Protein AF-A0A2M3ZKB5-F1 (afdb_monomer_lite)

pLDDT: mean 87.13, std 10.92, range [50.97, 97.94]

Structure (mmCIF, N/CA/C/O backbone):
data_AF-A0A2M3ZKB5-F1
#
_entry.id   AF-A0A2M3ZKB5-F1
#
loop_
_atom_site.group_PDB
_atom_site.id
_atom_site.type_symbol
_atom_site.label_atom_id
_atom_site.label_alt_id
_atom_site.label_comp_id
_atom_site.label_asym_id
_atom_site.label_entity_id
_atom_site.label_seq_id
_atom_site.pdbx_PDB_ins_code
_atom_site.Cartn_x
_atom_site.Cartn_y
_atom_site.Cartn_z
_atom_site.occupancy
_atom_site.B_iso_or_equiv
_atom_site.auth_seq_id
_atom_site.auth_comp_id
_atom_site.auth_asym_id
_atom_site.auth_atom_id
_atom_site.pdbx_PDB_model_num
ATOM 1 N N . ARG A 1 1 ? 9.432 7.970 8.983 1.00 63.16 1 ARG A N 1
ATOM 2 C CA . ARG A 1 1 ? 9.046 9.061 9.920 1.00 63.16 1 ARG A CA 1
ATOM 3 C C . ARG A 1 1 ? 9.353 8.748 11.386 1.00 63.16 1 ARG A C 1
ATOM 5 O O . ARG A 1 1 ? 10.139 9.480 11.950 1.00 63.16 1 ARG A O 1
ATOM 12 N N . ARG A 1 2 ? 8.830 7.675 12.012 1.00 68.38 2 ARG A N 1
ATOM 13 C CA . ARG A 1 2 ? 9.024 7.383 13.464 1.00 68.38 2 ARG A CA 1
ATOM 14 C C . ARG A 1 2 ? 10.475 7.294 13.970 1.00 68.38 2 ARG A C 1
ATOM 16 O O . ARG A 1 2 ? 10.685 7.431 15.164 1.00 68.38 2 ARG A O 1
ATOM 23 N N . GLN A 1 3 ? 11.434 7.012 13.093 1.00 78.19 3 GLN A N 1
ATOM 24 C CA . GLN A 1 3 ? 12.860 6.892 13.424 1.00 78.19 3 GLN A CA 1
ATOM 25 C C . GLN A 1 3 ? 13.710 7.980 12.747 1.00 78.19 3 GLN A C 1
ATOM 27 O O . GLN A 1 3 ? 14.920 7.825 12.651 1.00 78.19 3 GLN A O 1
ATOM 32 N N . SER A 1 4 ? 13.086 9.044 12.224 1.00 82.25 4 SER A N 1
ATOM 33 C CA . SER A 1 4 ? 13.775 10.100 11.462 1.00 82.25 4 SER A CA 1
ATOM 34 C C . SER A 1 4 ? 14.681 9.558 10.345 1.00 82.25 4 SER A C 1
ATOM 36 O O . SER A 1 4 ? 15.810 10.004 10.176 1.00 82.25 4 SER A O 1
ATOM 38 N N . LEU A 1 5 ? 14.202 8.553 9.607 1.00 87.12 5 LEU A N 1
ATOM 39 C CA . LEU A 1 5 ? 14.926 7.952 8.487 1.00 87.12 5 LEU A CA 1
ATOM 40 C C . LEU A 1 5 ? 14.525 8.600 7.161 1.00 87.12 5 LEU A C 1
ATOM 42 O O . LEU A 1 5 ? 13.352 8.929 6.954 1.00 87.12 5 LEU A O 1
ATOM 46 N N . GLY A 1 6 ? 15.501 8.714 6.262 1.00 89.38 6 GLY A N 1
ATOM 47 C CA . GLY A 1 6 ? 15.279 9.007 4.852 1.00 89.38 6 GLY A CA 1
ATOM 48 C C . GLY A 1 6 ? 14.565 7.858 4.153 1.00 89.38 6 GLY A C 1
ATOM 49 O O . GLY A 1 6 ? 14.880 6.691 4.381 1.00 89.38 6 GLY A O 1
ATOM 50 N N . PHE A 1 7 ? 13.595 8.191 3.309 1.00 91.75 7 PHE A N 1
ATOM 51 C CA . PHE A 1 7 ? 12.950 7.238 2.418 1.00 91.75 7 PHE A CA 1
ATOM 52 C C . PHE A 1 7 ? 12.516 7.945 1.137 1.00 91.75 7 PHE A C 1
ATOM 54 O O . PHE A 1 7 ? 12.279 9.158 1.140 1.00 91.75 7 PHE A O 1
ATOM 61 N N . PHE A 1 8 ? 12.387 7.158 0.079 1.00 94.62 8 PHE A N 1
ATOM 62 C CA . PHE A 1 8 ? 11.790 7.554 -1.185 1.00 94.62 8 PHE A CA 1
ATOM 63 C C . PHE A 1 8 ? 11.011 6.376 -1.763 1.00 94.62 8 PHE A C 1
ATOM 65 O O . PHE A 1 8 ? 11.214 5.230 -1.352 1.00 94.62 8 PHE A O 1
ATOM 72 N N . GLU A 1 9 ? 10.122 6.676 -2.697 1.00 95.31 9 GLU A N 1
ATOM 73 C CA . GLU A 1 9 ? 9.386 5.694 -3.479 1.00 95.31 9 GLU A CA 1
ATOM 74 C C . GLU A 1 9 ? 9.883 5.692 -4.927 1.00 95.31 9 GLU A C 1
ATOM 76 O O . GLU A 1 9 ? 10.303 6.715 -5.471 1.00 95.31 9 GLU A O 1
ATOM 81 N N . THR A 1 10 ? 9.845 4.522 -5.554 1.00 95.56 10 THR A N 1
ATOM 82 C CA . THR A 1 10 ? 10.139 4.358 -6.975 1.00 95.56 10 THR A CA 1
ATOM 83 C C . THR A 1 10 ? 8.931 3.740 -7.652 1.00 95.56 10 THR A C 1
ATOM 85 O O . THR A 1 10 ? 8.571 2.594 -7.375 1.00 95.56 10 THR A O 1
ATOM 88 N N . PHE A 1 11 ? 8.320 4.503 -8.547 1.00 96.06 11 PHE A N 1
ATOM 89 C CA . PHE A 1 11 ? 7.234 4.055 -9.394 1.00 96.06 11 PHE A CA 1
ATOM 90 C C . PHE A 1 11 ? 7.801 3.497 -10.698 1.00 96.06 11 PHE A C 1
ATOM 92 O O . PHE A 1 11 ? 8.479 4.196 -11.443 1.00 96.06 11 PHE A O 1
ATOM 99 N N . PHE A 1 12 ? 7.528 2.227 -10.976 1.00 94.88 12 PHE A N 1
ATOM 100 C CA . PHE A 1 12 ? 7.922 1.595 -12.231 1.00 94.88 12 PHE A CA 1
ATOM 101 C C . PHE A 1 12 ? 6.817 1.801 -13.270 1.00 94.88 12 PHE A C 1
ATOM 103 O O . PHE A 1 12 ? 5.809 1.089 -13.260 1.00 94.88 12 PHE A O 1
ATOM 110 N N . ASP A 1 13 ? 7.016 2.758 -14.171 1.00 94.00 13 ASP A N 1
ATOM 111 C CA . ASP A 1 13 ? 6.089 3.117 -15.244 1.00 94.00 13 ASP A CA 1
ATOM 112 C C . ASP A 1 13 ? 6.271 2.180 -16.445 1.00 94.00 13 ASP A C 1
ATOM 114 O O . ASP A 1 13 ? 6.815 2.525 -17.491 1.00 94.00 13 ASP A O 1
ATOM 118 N N . VAL A 1 14 ? 5.869 0.924 -16.254 1.00 92.38 14 VAL A N 1
ATOM 119 C CA . VAL A 1 14 ? 6.042 -0.136 -17.252 1.00 92.38 14 VAL A CA 1
ATOM 120 C C . VAL A 1 14 ? 4.759 -0.302 -18.078 1.00 92.38 14 VAL A C 1
ATOM 122 O O . VAL A 1 14 ? 3.682 -0.480 -17.495 1.00 92.38 14 VAL A O 1
ATOM 125 N N . PRO A 1 15 ? 4.846 -0.346 -19.424 1.00 94.62 15 PRO A N 1
ATOM 126 C CA . PRO A 1 15 ? 3.697 -0.637 -20.279 1.00 94.62 15 PRO A CA 1
ATOM 127 C C . PRO A 1 15 ? 3.034 -1.979 -19.943 1.00 94.62 15 PRO A C 1
ATOM 129 O O . PRO A 1 15 ? 3.710 -2.971 -19.644 1.00 94.62 15 PRO A O 1
ATOM 132 N N . LEU A 1 16 ? 1.702 -2.035 -20.037 1.00 95.88 16 LEU A N 1
ATOM 133 C CA . LEU A 1 16 ? 0.911 -3.223 -19.705 1.00 95.88 16 LEU A CA 1
ATOM 134 C C . LEU A 1 16 ? 1.356 -4.450 -20.511 1.00 95.88 16 LEU A C 1
ATOM 136 O O . LEU A 1 16 ? 1.481 -5.545 -19.966 1.00 95.88 16 LEU A O 1
ATOM 140 N N . GLU A 1 17 ? 1.633 -4.262 -21.795 1.00 96.69 17 GLU A N 1
ATOM 141 C CA . GLU A 1 17 ? 2.059 -5.302 -22.729 1.00 96.69 17 GLU A CA 1
ATOM 142 C C . GLU A 1 17 ? 3.368 -5.942 -22.263 1.00 96.69 17 GLU A C 1
ATOM 144 O O . GLU A 1 17 ? 3.484 -7.168 -22.199 1.00 96.69 17 GLU A O 1
ATOM 149 N N . LEU A 1 18 ? 4.327 -5.111 -21.847 1.00 95.06 18 LEU A N 1
ATOM 150 C CA . LEU A 1 18 ? 5.612 -5.568 -21.335 1.00 95.06 18 LEU A CA 1
ATOM 151 C C . LEU A 1 18 ? 5.455 -6.283 -19.985 1.00 95.06 18 LEU A C 1
ATOM 153 O O . LEU A 1 18 ? 6.093 -7.313 -19.747 1.00 95.06 18 LEU A O 1
ATOM 157 N N . ALA A 1 19 ? 4.582 -5.784 -19.107 1.00 95.19 19 ALA A N 1
ATOM 158 C CA . ALA A 1 19 ? 4.274 -6.434 -17.835 1.00 95.19 19 ALA A CA 1
ATOM 159 C C . ALA A 1 19 ? 3.636 -7.823 -18.036 1.00 95.19 19 ALA A C 1
ATOM 161 O O . ALA A 1 19 ? 4.008 -8.777 -17.346 1.00 95.19 19 ALA A O 1
ATOM 162 N N . LEU A 1 20 ? 2.721 -7.960 -19.002 1.00 97.31 20 LEU A N 1
ATOM 163 C CA . LEU A 1 20 ? 2.095 -9.234 -19.366 1.00 97.31 20 LEU A CA 1
ATOM 164 C C . LEU A 1 20 ? 3.109 -10.214 -19.959 1.00 97.31 20 LEU A C 1
ATOM 166 O O . LEU A 1 20 ? 3.168 -11.360 -19.511 1.00 97.31 20 LEU A O 1
ATOM 170 N N . GLN A 1 21 ? 3.953 -9.754 -20.885 1.00 96.38 21 GLN A N 1
ATOM 171 C CA . GLN A 1 21 ? 5.022 -10.564 -21.472 1.00 96.38 21 GLN A CA 1
ATOM 172 C C . GLN A 1 21 ? 5.975 -11.100 -20.391 1.00 96.38 21 GLN A C 1
ATOM 174 O O . GLN A 1 21 ? 6.229 -12.302 -20.320 1.00 96.38 21 GLN A O 1
ATOM 179 N N . ARG A 1 22 ? 6.461 -10.231 -19.494 1.00 95.00 22 ARG A N 1
ATOM 180 C CA . ARG A 1 22 ? 7.345 -10.627 -18.382 1.00 95.00 22 ARG A CA 1
ATOM 181 C C . ARG A 1 22 ? 6.659 -11.560 -17.386 1.00 95.00 22 ARG A C 1
ATOM 183 O O . ARG A 1 22 ? 7.326 -12.351 -16.728 1.00 95.00 22 ARG A O 1
ATOM 190 N N . ASN A 1 23 ? 5.342 -11.464 -17.229 1.00 96.94 23 ASN A N 1
ATOM 191 C CA . ASN A 1 23 ? 4.598 -12.348 -16.341 1.00 96.94 23 ASN A CA 1
ATOM 192 C C . ASN A 1 23 ? 4.460 -13.772 -16.901 1.00 96.94 23 ASN A C 1
ATOM 194 O O . ASN A 1 23 ? 4.478 -14.719 -16.119 1.00 96.94 23 ASN A O 1
ATOM 198 N N . GLN A 1 24 ? 4.372 -13.930 -18.225 1.00 95.75 24 GLN A N 1
ATOM 199 C CA . GLN A 1 24 ? 4.309 -15.245 -18.879 1.00 95.75 24 GLN A CA 1
ATOM 200 C C . GLN A 1 24 ? 5.599 -16.055 -18.703 1.00 95.75 24 GLN A C 1
ATOM 202 O O . GLN A 1 24 ? 5.545 -17.278 -18.640 1.00 95.75 24 GLN A O 1
ATOM 207 N N . SER A 1 25 ? 6.752 -15.392 -18.575 1.00 95.75 25 SER A N 1
ATOM 208 C CA . SER A 1 25 ? 8.039 -16.062 -18.358 1.00 95.75 25 SER A CA 1
ATOM 209 C C . SER A 1 25 ? 8.311 -16.438 -16.894 1.00 95.75 25 SER A C 1
ATOM 211 O O . SER A 1 25 ? 9.394 -16.931 -16.587 1.00 95.75 25 SER A O 1
ATOM 213 N N . ARG A 1 26 ? 7.385 -16.168 -15.962 1.00 96.00 26 ARG A N 1
ATOM 214 C CA . ARG A 1 26 ? 7.550 -16.502 -14.538 1.00 96.00 26 ARG A CA 1
ATOM 215 C C . ARG A 1 26 ? 7.121 -17.941 -14.276 1.00 96.00 26 ARG A C 1
ATOM 217 O O . ARG A 1 26 ? 6.064 -18.358 -14.729 1.00 96.00 26 ARG A O 1
ATOM 224 N N . GLU A 1 27 ? 7.871 -18.646 -13.429 1.00 95.88 27 GLU A N 1
ATOM 225 C CA . GLU A 1 27 ? 7.512 -19.994 -12.952 1.00 95.88 27 GLU A CA 1
ATOM 226 C C . GLU A 1 27 ? 6.109 -20.028 -12.316 1.00 95.88 27 GLU A C 1
ATOM 228 O O . GLU A 1 27 ? 5.356 -20.985 -12.478 1.00 95.88 27 GLU A O 1
ATOM 233 N N . ARG A 1 28 ? 5.733 -18.949 -11.617 1.00 96.12 28 ARG A N 1
ATOM 234 C CA . ARG A 1 28 ? 4.398 -18.748 -11.041 1.00 96.12 28 ARG A CA 1
ATOM 235 C C . ARG A 1 28 ? 3.788 -17.462 -11.581 1.00 96.12 28 ARG A C 1
ATOM 237 O O . ARG A 1 28 ? 3.902 -16.399 -10.969 1.00 96.12 28 ARG A O 1
ATOM 244 N N . SER A 1 29 ? 3.170 -17.558 -12.751 1.00 96.25 29 SER A N 1
ATOM 245 C CA . SER A 1 29 ? 2.485 -16.433 -13.387 1.00 96.25 29 SER A CA 1
ATOM 246 C C . SER A 1 29 ? 1.250 -15.998 -12.594 1.00 96.25 29 SER A C 1
ATOM 248 O O . SER A 1 29 ? 0.468 -16.830 -12.129 1.00 96.25 29 SER A O 1
ATOM 250 N N . VAL A 1 30 ? 1.022 -14.689 -12.509 1.00 97.12 30 VAL A N 1
ATOM 251 C CA . VAL A 1 30 ? -0.238 -14.118 -12.011 1.00 97.12 30 VAL A CA 1
ATOM 252 C C . VAL A 1 30 ? -1.281 -14.160 -13.139 1.00 97.12 30 VAL A C 1
ATOM 254 O O . VAL A 1 30 ? -0.909 -13.938 -14.292 1.00 97.12 30 VAL A O 1
ATOM 257 N N . PRO A 1 31 ? -2.578 -14.403 -12.868 1.00 97.81 31 PRO A N 1
ATOM 258 C CA . PRO A 1 31 ? -3.604 -14.333 -13.905 1.00 97.81 31 PRO A CA 1
ATOM 259 C C . PRO A 1 31 ? -3.598 -12.985 -14.636 1.00 97.81 31 PRO A C 1
ATOM 261 O O . PRO A 1 31 ? -3.603 -11.925 -14.009 1.00 97.81 31 PRO A O 1
ATOM 264 N N . GLU A 1 32 ? -3.646 -13.017 -15.966 1.00 97.56 32 GLU A N 1
ATOM 265 C CA . GLU A 1 32 ? -3.598 -11.817 -16.811 1.00 97.56 32 GLU A CA 1
ATOM 266 C C . GLU A 1 32 ? -4.694 -10.799 -16.455 1.00 97.56 32 GLU A C 1
ATOM 268 O O . GLU A 1 32 ? -4.423 -9.603 -16.340 1.00 97.56 32 GLU A O 1
ATOM 273 N N . ALA A 1 33 ? -5.917 -11.266 -16.185 1.00 97.38 33 ALA A N 1
ATOM 274 C CA . ALA A 1 33 ? -7.023 -10.406 -15.766 1.00 97.38 33 ALA A CA 1
ATOM 275 C C . ALA A 1 33 ? -6.731 -9.638 -14.461 1.00 97.38 33 ALA A C 1
ATOM 277 O O . ALA A 1 33 ? -7.243 -8.534 -14.263 1.00 97.38 33 ALA A O 1
ATOM 278 N N . THR A 1 34 ? -5.907 -10.194 -13.567 1.00 97.75 34 THR A N 1
ATOM 279 C CA . THR A 1 34 ? -5.461 -9.508 -12.347 1.00 97.75 34 THR A CA 1
ATOM 280 C C . THR A 1 34 ? -4.482 -8.393 -12.688 1.00 97.75 34 THR A C 1
ATOM 282 O O . THR A 1 34 ? -4.666 -7.279 -12.209 1.00 97.75 34 THR A O 1
ATOM 285 N N . ILE A 1 35 ? -3.507 -8.647 -13.567 1.00 97.56 35 ILE A N 1
ATOM 286 C CA . ILE A 1 35 ? -2.531 -7.633 -13.999 1.00 97.56 35 ILE A CA 1
ATOM 287 C C . ILE A 1 35 ? -3.230 -6.472 -14.705 1.00 97.56 35 ILE A C 1
ATOM 289 O O . ILE A 1 35 ? -3.004 -5.322 -14.345 1.00 97.56 35 ILE A O 1
ATOM 293 N N . ARG A 1 36 ? -4.146 -6.758 -15.641 1.00 97.62 36 ARG A N 1
ATOM 294 C CA . ARG A 1 36 ? -4.938 -5.724 -16.330 1.00 97.62 36 ARG A CA 1
ATOM 295 C C . ARG A 1 36 ? -5.737 -4.869 -15.344 1.00 97.62 36 ARG A C 1
ATOM 297 O O . ARG A 1 36 ? -5.764 -3.649 -15.456 1.00 97.62 36 ARG A O 1
ATOM 304 N N . ARG A 1 37 ? -6.357 -5.502 -14.342 1.00 97.94 37 ARG A N 1
ATOM 305 C CA . ARG A 1 37 ? -7.108 -4.800 -13.291 1.00 97.94 37 ARG A CA 1
ATOM 306 C C . ARG A 1 37 ? -6.210 -3.945 -12.401 1.00 97.94 37 ARG A C 1
ATOM 308 O O . ARG A 1 37 ? -6.624 -2.855 -12.033 1.00 97.94 37 ARG A O 1
ATOM 315 N N . MET A 1 38 ? -5.026 -4.440 -12.041 1.00 96.88 38 MET A N 1
ATOM 316 C CA . MET A 1 38 ? -4.047 -3.673 -11.269 1.00 96.88 38 MET A CA 1
ATOM 317 C C . MET A 1 38 ? -3.577 -2.459 -12.064 1.00 96.88 38 MET A C 1
ATOM 319 O O . MET A 1 38 ? -3.639 -1.360 -11.540 1.00 96.88 38 MET A O 1
ATOM 323 N N . TRP A 1 39 ? -3.210 -2.636 -13.335 1.00 95.88 39 TRP A N 1
ATOM 324 C CA . TRP A 1 39 ? -2.760 -1.546 -14.201 1.00 95.88 39 TRP A CA 1
ATOM 325 C C . TRP A 1 39 ? -3.808 -0.433 -14.341 1.00 95.88 39 TRP A C 1
ATOM 327 O O . TRP A 1 39 ? -3.476 0.734 -14.203 1.00 95.88 39 TRP A O 1
ATOM 337 N N . MET A 1 40 ? -5.091 -0.782 -14.509 1.00 95.12 40 MET A N 1
ATOM 338 C CA . MET A 1 40 ? -6.176 0.213 -14.581 1.00 95.12 40 MET A CA 1
ATOM 339 C C . MET A 1 40 ? -6.440 0.962 -13.266 1.00 95.12 40 MET A C 1
ATOM 341 O O . MET A 1 40 ? -7.083 2.006 -13.290 1.00 95.12 40 MET A O 1
ATOM 345 N N . ARG A 1 41 ? -6.045 0.401 -12.117 1.00 96.31 41 ARG A N 1
ATOM 346 C CA . ARG A 1 41 ? -6.365 0.941 -10.782 1.00 96.31 41 ARG A CA 1
ATOM 347 C C . ARG A 1 41 ? -5.162 1.519 -10.050 1.00 96.31 41 ARG A C 1
ATOM 349 O O . ARG A 1 41 ? -5.348 2.107 -8.992 1.00 96.31 41 ARG A O 1
ATOM 356 N N . LEU A 1 42 ? -3.956 1.270 -10.544 1.00 94.81 42 LEU A N 1
ATOM 357 C CA . LEU A 1 42 ? -2.736 1.754 -9.930 1.00 94.81 42 LEU A CA 1
ATOM 358 C C . LEU A 1 42 ? -2.596 3.240 -10.249 1.00 94.81 42 LEU A C 1
ATOM 360 O O . LEU A 1 42 ? -2.502 3.629 -11.411 1.00 94.81 42 LEU A O 1
ATOM 364 N N . GLU A 1 43 ? -2.603 4.058 -9.208 1.00 93.06 43 GLU A N 1
ATOM 365 C CA . GLU A 1 43 ? -2.428 5.500 -9.321 1.00 93.06 43 GLU A CA 1
ATOM 366 C C . GLU A 1 43 ? -0.933 5.832 -9.332 1.00 93.06 43 GLU A C 1
ATOM 368 O O . GLU A 1 43 ? -0.143 5.212 -8.616 1.00 93.06 43 GLU A O 1
ATOM 373 N N . LYS A 1 44 ? -0.537 6.789 -10.178 1.00 93.19 44 LYS A N 1
ATOM 374 C CA . LYS A 1 44 ? 0.840 7.291 -10.201 1.00 93.19 44 LYS A CA 1
ATOM 375 C C . LYS A 1 44 ? 1.052 8.228 -9.009 1.00 93.19 44 LYS A C 1
ATOM 377 O O . LYS A 1 44 ? 0.156 9.037 -8.750 1.00 93.19 44 LYS A O 1
ATOM 382 N N . PRO A 1 45 ? 2.218 8.186 -8.339 1.00 94.38 45 PRO A N 1
ATOM 383 C CA . PRO A 1 45 ? 2.539 9.161 -7.305 1.00 94.38 45 PRO A CA 1
ATOM 384 C C . PRO A 1 45 ? 2.431 10.592 -7.840 1.00 94.38 45 PRO A C 1
ATOM 386 O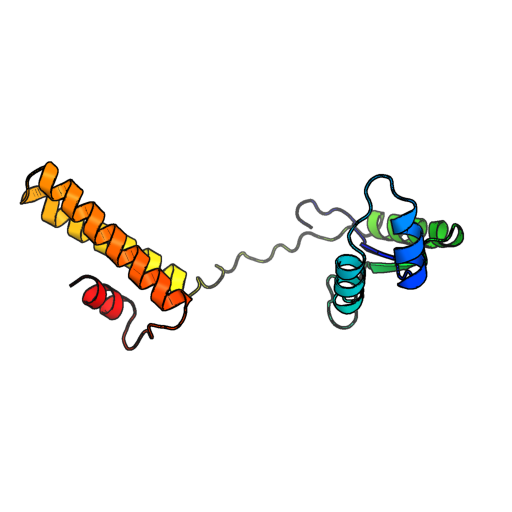 O . PRO A 1 45 ? 2.906 10.897 -8.936 1.00 94.38 45 PRO A O 1
ATOM 389 N N . CYS A 1 46 ? 1.811 11.475 -7.064 1.00 91.69 46 CYS A N 1
ATOM 390 C CA . CYS A 1 46 ? 1.537 12.858 -7.421 1.00 91.69 46 CYS A CA 1
ATOM 391 C C . CYS A 1 46 ? 1.858 13.782 -6.242 1.00 91.69 46 CYS A C 1
ATOM 393 O O . CYS A 1 46 ? 1.018 14.077 -5.390 1.00 91.69 46 CYS A O 1
ATOM 395 N N . SER A 1 47 ? 3.090 14.289 -6.215 1.00 88.38 47 SER A N 1
ATOM 396 C CA . SER A 1 47 ? 3.583 15.173 -5.151 1.00 88.38 47 SER A CA 1
ATOM 397 C C . SER A 1 47 ? 2.861 16.524 -5.074 1.00 88.38 47 SER A C 1
ATOM 399 O O . SER A 1 47 ? 2.857 17.156 -4.017 1.00 88.38 47 SER A O 1
ATOM 401 N N . GLU A 1 48 ? 2.232 16.951 -6.172 1.00 88.94 48 GLU A N 1
ATOM 402 C CA . GLU A 1 48 ? 1.421 18.170 -6.258 1.00 88.94 48 GLU A CA 1
ATOM 403 C C . GLU A 1 48 ? 0.129 18.054 -5.440 1.00 88.94 48 GLU A C 1
ATOM 405 O O . GLU A 1 48 ? -0.287 19.012 -4.790 1.00 88.94 48 GLU A O 1
ATOM 410 N N . VAL A 1 49 ? -0.487 16.868 -5.449 1.00 88.56 49 VAL A N 1
ATOM 411 C CA . VAL A 1 49 ? -1.722 16.575 -4.709 1.00 88.56 49 VAL A CA 1
ATOM 412 C C . VAL A 1 49 ? -1.393 16.086 -3.300 1.00 88.56 49 VAL A C 1
ATOM 414 O O . VAL A 1 49 ? -2.018 16.500 -2.321 1.00 88.56 49 VAL A O 1
ATOM 417 N N . TYR A 1 50 ? -0.380 15.230 -3.179 1.00 88.69 50 TYR A N 1
ATOM 418 C CA . TYR A 1 50 ? -0.022 14.554 -1.943 1.00 88.69 50 TYR A CA 1
ATOM 419 C C . TYR A 1 50 ? 1.389 14.941 -1.508 1.00 88.69 50 TYR A C 1
ATOM 421 O O . TYR A 1 50 ? 2.385 14.330 -1.888 1.00 88.69 50 TYR A O 1
ATOM 429 N N . GLY A 1 51 ? 1.491 15.924 -0.610 1.00 84.62 51 GLY A N 1
ATOM 430 C CA . GLY A 1 51 ? 2.789 16.419 -0.133 1.00 84.62 51 GLY A CA 1
ATOM 431 C C . GLY A 1 51 ? 3.672 15.368 0.564 1.00 84.62 51 GLY A C 1
ATOM 432 O O . GLY A 1 51 ? 4.872 15.585 0.736 1.00 84.62 51 GLY A O 1
ATOM 433 N N . TRP A 1 52 ? 3.119 14.216 0.966 1.00 85.12 52 TRP A N 1
ATOM 434 C CA . TRP A 1 52 ? 3.913 13.093 1.479 1.00 85.12 52 TRP A CA 1
ATOM 435 C C . TRP A 1 52 ? 4.630 12.290 0.385 1.00 85.12 52 TRP A C 1
ATOM 437 O O . TRP A 1 52 ? 5.579 11.585 0.716 1.00 85.12 52 TRP A O 1
ATOM 447 N N . GLU A 1 53 ? 4.235 12.430 -0.881 1.00 91.94 53 GLU A N 1
ATOM 448 C CA . GLU A 1 53 ? 4.813 11.745 -2.049 1.00 91.94 53 GLU A CA 1
ATOM 449 C C . GLU A 1 53 ? 5.932 12.555 -2.712 1.00 91.94 53 GLU A C 1
ATOM 451 O O . GLU A 1 53 ? 6.439 12.181 -3.764 1.00 91.94 53 GLU A O 1
ATOM 456 N N . LYS A 1 54 ? 6.367 13.658 -2.094 1.00 89.81 54 LYS A N 1
ATOM 457 C CA . LYS A 1 54 ? 7.432 14.542 -2.602 1.00 89.81 54 LYS A CA 1
ATOM 458 C C . LYS A 1 54 ? 8.764 13.842 -2.912 1.00 89.81 54 LYS A C 1
ATOM 460 O O . LYS A 1 54 ? 9.531 14.350 -3.719 1.00 89.81 54 LYS A O 1
ATOM 465 N N . ASN A 1 55 ? 9.042 12.704 -2.274 1.00 93.38 55 ASN A N 1
ATOM 466 C CA . ASN A 1 55 ? 10.232 11.891 -2.524 1.00 93.38 55 ASN A CA 1
ATOM 467 C C . ASN A 1 55 ? 9.852 10.656 -3.355 1.00 93.38 55 ASN A C 1
ATOM 469 O O . ASN A 1 55 ? 10.134 9.534 -2.945 1.00 93.38 55 ASN A O 1
ATOM 473 N N . SER A 1 56 ? 9.169 10.853 -4.480 1.00 95.25 56 SER A N 1
ATOM 474 C CA . SER A 1 56 ? 8.829 9.773 -5.411 1.00 95.25 56 SER A CA 1
ATOM 475 C C . SER A 1 56 ? 9.471 10.055 -6.760 1.00 95.25 56 SER A C 1
ATOM 477 O O . SER A 1 56 ? 9.448 11.192 -7.228 1.00 95.25 56 SER A O 1
ATOM 479 N N . ILE A 1 57 ? 10.042 9.025 -7.375 1.00 95.38 57 ILE A N 1
ATOM 480 C CA . ILE A 1 57 ? 10.569 9.064 -8.746 1.00 95.38 57 ILE A CA 1
ATOM 481 C C . ILE A 1 57 ? 9.813 8.062 -9.611 1.00 95.38 57 ILE A C 1
ATOM 483 O O . ILE A 1 57 ? 9.334 7.052 -9.093 1.00 95.38 57 ILE A O 1
ATOM 487 N N . SER A 1 58 ? 9.710 8.331 -10.910 1.00 95.44 58 SER A N 1
ATOM 488 C CA . SER A 1 58 ? 9.112 7.412 -11.885 1.00 95.44 58 SER A CA 1
ATOM 489 C C . SER A 1 58 ? 10.171 6.969 -12.880 1.00 95.44 58 SER A C 1
ATOM 491 O O . SER A 1 58 ? 10.872 7.814 -13.420 1.00 95.44 58 SER A O 1
ATOM 493 N N . ILE A 1 59 ? 10.278 5.663 -13.106 1.00 95.31 59 ILE A N 1
ATOM 494 C CA . ILE A 1 59 ? 11.324 5.049 -13.930 1.00 95.31 59 ILE A CA 1
ATOM 495 C C . ILE A 1 59 ? 10.741 3.968 -14.844 1.00 95.31 59 ILE A C 1
ATOM 497 O O . ILE A 1 59 ? 9.698 3.391 -14.534 1.00 95.31 59 ILE A O 1
ATOM 501 N N . GLU A 1 60 ? 11.425 3.630 -15.934 1.00 92.00 60 GLU A N 1
ATOM 502 C CA . GLU A 1 60 ? 10.950 2.635 -16.913 1.00 92.00 60 GLU A CA 1
ATOM 503 C C . GLU A 1 60 ? 11.450 1.204 -16.611 1.00 92.00 60 GLU A C 1
ATOM 505 O O . GLU A 1 60 ? 10.966 0.207 -17.162 1.00 92.00 60 GLU A O 1
ATOM 510 N N . GLY A 1 61 ? 12.400 1.074 -15.685 1.00 88.00 61 GLY A N 1
ATOM 511 C CA . GLY A 1 61 ? 13.065 -0.172 -15.322 1.00 88.00 61 GLY A CA 1
ATOM 512 C C . GLY A 1 61 ? 14.199 -0.551 -16.275 1.00 88.00 61 GLY A C 1
ATOM 513 O O . GLY A 1 61 ? 14.395 -1.746 -16.533 1.00 88.00 61 GLY A O 1
ATOM 514 N N . THR A 1 62 ? 14.920 0.432 -16.813 1.00 89.75 62 THR A N 1
ATOM 515 C CA . THR A 1 62 ? 16.112 0.247 -17.648 1.00 89.75 62 THR A CA 1
ATOM 516 C C . THR A 1 62 ? 17.398 0.491 -16.840 1.00 89.75 62 THR A C 1
ATOM 518 O O . THR A 1 62 ? 17.358 1.039 -15.736 1.00 89.75 62 THR A O 1
ATOM 521 N N . PRO A 1 63 ? 18.577 0.057 -17.327 1.00 89.81 63 PRO A N 1
ATOM 522 C CA . PRO A 1 63 ? 19.844 0.305 -16.637 1.00 89.81 63 PRO A CA 1
ATOM 523 C C . PRO A 1 63 ? 20.177 1.793 -16.427 1.00 89.81 63 PRO A C 1
ATOM 525 O O . PRO A 1 63 ? 20.933 2.136 -15.521 1.00 89.81 63 PRO A O 1
ATOM 528 N N . GLU A 1 64 ? 19.626 2.682 -17.247 1.00 90.12 64 GLU A N 1
ATOM 529 C CA . GLU A 1 64 ? 19.842 4.127 -17.156 1.00 90.12 64 GLU A CA 1
ATOM 530 C C . GLU A 1 64 ? 19.206 4.724 -15.886 1.00 90.12 64 GLU A C 1
ATOM 532 O O . GLU A 1 64 ? 19.760 5.660 -15.299 1.00 90.12 64 GLU A O 1
ATOM 537 N N . ASP A 1 65 ? 18.127 4.110 -15.392 1.00 94.25 65 ASP A N 1
ATOM 538 C CA . ASP A 1 65 ? 17.381 4.548 -14.207 1.00 94.25 65 ASP A CA 1
ATOM 539 C C . ASP A 1 65 ? 18.189 4.433 -12.906 1.00 94.25 65 ASP A C 1
ATOM 541 O O . ASP A 1 65 ? 17.893 5.102 -11.912 1.00 94.25 65 ASP A O 1
ATOM 545 N N . PHE A 1 66 ? 19.247 3.611 -12.885 1.00 94.31 66 PHE A N 1
ATOM 546 C CA . PHE A 1 66 ? 20.076 3.428 -11.690 1.00 94.31 66 PHE A CA 1
ATOM 547 C C . PHE A 1 66 ? 20.636 4.753 -11.173 1.00 94.31 66 PHE A C 1
ATOM 549 O O . PHE A 1 66 ? 20.679 4.970 -9.962 1.00 94.31 66 PHE A O 1
ATOM 556 N N . ASN A 1 67 ? 21.040 5.652 -12.071 1.00 94.75 67 ASN A N 1
ATOM 557 C CA . ASN A 1 67 ? 21.588 6.946 -11.674 1.00 94.75 67 ASN A CA 1
ATOM 558 C C . ASN A 1 67 ? 20.545 7.811 -10.957 1.00 94.75 67 ASN A C 1
ATOM 560 O O . ASN A 1 67 ? 20.879 8.478 -9.973 1.00 94.75 67 ASN A O 1
ATOM 564 N N . GLU A 1 68 ? 19.291 7.775 -11.405 1.00 94.81 68 GLU A N 1
ATOM 565 C CA . GLU A 1 68 ? 18.193 8.509 -10.778 1.00 94.81 68 GLU A CA 1
ATOM 566 C C . GLU A 1 68 ? 17.871 7.936 -9.393 1.00 94.81 68 GLU A C 1
ATOM 568 O O . GLU A 1 68 ? 17.830 8.681 -8.410 1.00 94.81 68 GLU A O 1
ATOM 573 N N . ILE A 1 69 ? 17.784 6.605 -9.282 1.00 96.25 69 ILE A N 1
ATOM 574 C CA . ILE A 1 69 ? 17.584 5.904 -8.005 1.00 96.25 69 ILE A CA 1
ATOM 575 C C . ILE A 1 69 ? 18.702 6.251 -7.014 1.00 96.25 69 ILE A C 1
ATOM 577 O O . ILE A 1 69 ? 18.425 6.614 -5.870 1.00 96.25 69 ILE A O 1
ATOM 581 N N . PHE A 1 70 ? 19.971 6.174 -7.428 1.00 96.00 70 PHE A N 1
ATOM 582 C CA . PHE A 1 70 ? 21.108 6.502 -6.560 1.00 96.00 70 PHE A CA 1
ATOM 583 C C . PHE A 1 70 ? 21.121 7.975 -6.150 1.00 96.00 70 PHE A C 1
ATOM 585 O O . PHE A 1 70 ? 21.467 8.298 -5.010 1.00 96.00 70 PHE A O 1
ATOM 592 N N . THR A 1 71 ? 20.744 8.871 -7.060 1.00 95.94 71 THR A N 1
ATOM 593 C CA . THR A 1 71 ? 20.649 10.305 -6.771 1.00 95.94 71 THR A CA 1
ATOM 594 C C . THR A 1 71 ? 19.565 10.575 -5.734 1.00 95.94 71 THR A C 1
ATOM 596 O O . THR A 1 71 ? 19.834 11.257 -4.743 1.00 95.94 71 THR A O 1
ATOM 599 N N . MET A 1 72 ? 18.382 9.977 -5.895 1.00 96.00 72 MET A N 1
ATOM 600 C CA . MET A 1 72 ? 17.288 10.115 -4.936 1.00 96.00 72 MET A CA 1
ATOM 601 C C . MET A 1 72 ? 17.628 9.475 -3.583 1.00 96.00 72 MET A C 1
ATOM 603 O O . MET A 1 72 ? 17.408 10.083 -2.536 1.00 96.00 72 MET A O 1
ATOM 607 N N . ALA A 1 73 ? 18.255 8.297 -3.584 1.00 95.75 73 ALA A N 1
ATOM 608 C CA . ALA A 1 73 ? 18.718 7.647 -2.363 1.00 95.75 73 ALA A CA 1
ATOM 609 C C . ALA A 1 73 ? 19.694 8.540 -1.580 1.00 95.75 73 ALA A C 1
ATOM 611 O O . ALA A 1 73 ? 19.519 8.728 -0.375 1.00 95.75 73 ALA A O 1
ATOM 612 N N . ARG A 1 74 ? 20.681 9.149 -2.257 1.00 95.81 74 ARG A N 1
ATOM 613 C CA . ARG A 1 74 ? 21.605 10.110 -1.631 1.00 95.81 74 ARG A CA 1
ATOM 614 C C . ARG A 1 74 ? 20.855 11.317 -1.071 1.00 95.81 74 ARG A C 1
ATOM 616 O O . ARG A 1 74 ? 21.062 11.667 0.087 1.00 95.81 74 ARG A O 1
ATOM 623 N N . HIS A 1 75 ? 19.950 11.901 -1.855 1.00 94.62 75 HIS A N 1
ATOM 624 C CA . HIS A 1 75 ? 19.142 13.041 -1.426 1.00 94.62 75 HIS A CA 1
ATOM 625 C C . HIS A 1 75 ? 18.352 12.742 -0.141 1.00 94.62 75 HIS A C 1
ATOM 627 O O . HIS A 1 75 ? 18.371 13.539 0.796 1.00 94.62 75 HIS A O 1
ATOM 633 N N . CYS A 1 76 ? 17.704 11.579 -0.055 1.00 94.00 76 CYS A N 1
ATOM 634 C CA . CYS A 1 76 ? 16.929 11.188 1.121 1.00 94.00 76 CYS A CA 1
ATOM 635 C C . CYS A 1 76 ? 17.797 10.822 2.329 1.00 94.00 76 CYS A C 1
ATOM 637 O O . CYS A 1 76 ? 17.362 11.019 3.463 1.00 94.00 76 CYS A O 1
ATOM 639 N N . LEU A 1 77 ? 19.014 10.314 2.112 1.00 91.94 77 LEU A N 1
ATOM 640 C CA . LEU A 1 77 ? 19.987 10.092 3.186 1.00 91.94 77 LEU A CA 1
ATOM 641 C C . LEU A 1 77 ? 20.493 11.416 3.777 1.00 91.94 77 LEU A C 1
ATOM 643 O O . LEU A 1 77 ? 20.610 11.528 4.994 1.00 91.94 77 LEU A O 1
ATOM 647 N N . GLU A 1 78 ? 20.758 12.417 2.935 1.00 93.88 78 GLU A N 1
ATOM 648 C CA . GLU A 1 78 ? 21.191 13.756 3.364 1.00 93.88 78 GLU A CA 1
ATOM 649 C C . GLU A 1 78 ? 20.053 14.565 4.000 1.00 93.88 78 GLU A C 1
ATOM 651 O O . GLU A 1 78 ? 20.285 15.390 4.885 1.00 93.88 78 GLU A O 1
ATOM 656 N N . LYS A 1 79 ? 18.813 14.323 3.564 1.00 89.56 79 LYS A N 1
ATOM 657 C CA . LYS A 1 79 ? 17.608 15.008 4.042 1.00 89.56 79 LYS A CA 1
ATOM 658 C C . LYS A 1 79 ? 16.589 14.003 4.582 1.00 89.56 79 LYS A C 1
ATOM 660 O O . LYS A 1 79 ? 15.562 13.759 3.941 1.00 89.56 79 LYS A O 1
ATOM 665 N N . PRO A 1 80 ? 16.849 13.413 5.760 1.00 88.12 80 PRO A N 1
ATOM 666 C CA . PRO A 1 80 ? 15.928 12.463 6.354 1.00 88.12 80 PRO A CA 1
ATOM 667 C C . PRO A 1 80 ? 14.588 13.119 6.697 1.00 88.12 80 PRO A C 1
ATOM 669 O O . PRO A 1 80 ? 14.511 14.286 7.090 1.00 88.12 80 PRO A O 1
ATOM 672 N N . GLU A 1 81 ? 13.516 12.337 6.596 1.00 83.69 81 GLU A N 1
ATOM 673 C CA . GLU A 1 81 ? 12.177 12.803 6.939 1.00 83.69 81 GLU A CA 1
ATOM 674 C C . GLU A 1 81 ? 12.060 12.993 8.448 1.00 83.69 81 GLU A C 1
ATOM 676 O O . GLU A 1 81 ? 12.092 12.027 9.217 1.00 83.69 81 GLU A O 1
ATOM 681 N N . GLN A 1 82 ? 11.898 14.247 8.863 1.00 77.69 82 GLN A N 1
ATOM 682 C CA . GLN A 1 82 ? 11.789 14.598 10.269 1.00 77.69 82 GLN A CA 1
ATOM 683 C C . GLN A 1 82 ? 10.557 13.951 10.907 1.00 77.69 82 GLN A C 1
ATOM 685 O O . GLN A 1 82 ? 9.489 13.807 10.300 1.00 77.69 82 GLN A O 1
ATOM 690 N N . MET A 1 83 ? 10.703 13.567 12.173 1.00 70.88 83 MET A N 1
ATOM 691 C CA . MET A 1 83 ? 9.563 13.210 13.001 1.00 70.88 83 MET A CA 1
ATOM 692 C C . MET A 1 83 ? 8.648 14.424 13.138 1.00 70.88 83 MET A C 1
ATOM 694 O O . MET A 1 83 ? 8.975 15.395 13.814 1.00 70.88 83 MET A O 1
ATOM 698 N N . PHE A 1 84 ? 7.466 14.342 12.538 1.00 65.25 84 PHE A N 1
ATOM 699 C CA . PHE A 1 84 ? 6.363 15.190 12.951 1.00 65.25 84 PHE A CA 1
ATOM 700 C C . PHE A 1 84 ? 5.934 14.740 14.349 1.00 65.25 84 PHE A C 1
ATOM 702 O O . PHE A 1 84 ? 5.269 13.714 14.498 1.00 65.25 84 PHE A O 1
ATOM 709 N N . ASN A 1 85 ? 6.302 15.513 15.372 1.00 60.91 85 ASN A N 1
ATOM 710 C CA . ASN A 1 85 ? 5.595 15.504 16.648 1.00 60.91 85 ASN A CA 1
ATOM 711 C C . ASN A 1 85 ? 4.236 16.164 16.410 1.00 60.91 85 ASN A C 1
ATOM 713 O O . ASN A 1 85 ? 4.023 17.317 16.772 1.00 60.91 85 ASN A O 1
ATOM 717 N N . VAL A 1 86 ? 3.323 15.456 15.744 1.00 58.09 86 VAL A N 1
ATOM 718 C CA . VAL A 1 86 ? 1.912 15.826 15.821 1.00 58.09 86 VAL A CA 1
ATOM 719 C C . VAL A 1 86 ? 1.574 15.655 17.303 1.00 58.09 86 VAL A C 1
ATOM 721 O O . VAL A 1 86 ? 1.755 14.542 17.813 1.00 58.09 86 VAL A O 1
ATOM 724 N N . PRO A 1 87 ? 1.160 16.711 18.035 1.00 54.62 87 PRO A N 1
ATOM 725 C CA . PRO A 1 87 ? 0.495 16.491 19.308 1.00 54.62 87 PRO A CA 1
ATOM 726 C C . PRO A 1 87 ? -0.587 15.479 18.982 1.00 54.62 87 PRO A C 1
ATOM 728 O O . PRO A 1 87 ? -1.345 15.716 18.045 1.00 54.62 87 PRO A O 1
ATOM 731 N N . SER A 1 88 ? -0.587 14.325 19.642 1.00 52.81 88 SER A N 1
ATOM 732 C CA . SER A 1 88 ? -1.646 13.342 19.466 1.00 52.81 88 SER A CA 1
ATOM 733 C C . SER A 1 88 ? -2.939 14.009 19.923 1.00 52.81 88 SER A C 1
ATOM 735 O O . SER A 1 88 ? -3.352 13.844 21.067 1.00 52.81 88 SER A O 1
ATOM 737 N N . THR A 1 89 ? -3.560 14.811 19.059 1.00 51.97 89 THR A N 1
ATOM 738 C CA . THR A 1 89 ? -4.950 15.182 19.200 1.00 51.97 89 THR A CA 1
ATOM 739 C C . THR A 1 89 ? -5.659 13.839 19.246 1.00 51.97 89 THR A C 1
ATOM 741 O O . THR A 1 89 ? -5.398 12.988 18.386 1.00 51.97 89 THR A O 1
ATOM 744 N N . PRO A 1 90 ? -6.428 13.553 20.309 1.00 52.19 90 PRO A N 1
ATOM 745 C CA . PRO A 1 90 ? -7.198 12.329 20.363 1.00 52.19 90 PRO A CA 1
ATOM 746 C C . PRO A 1 90 ? -7.962 12.249 19.049 1.00 52.19 90 PRO A C 1
ATOM 748 O O . PRO A 1 90 ? -8.755 13.141 18.752 1.00 52.19 90 PRO A O 1
ATOM 751 N N . MET A 1 91 ? -7.641 11.251 18.224 1.00 51.28 91 MET A N 1
ATOM 752 C CA . MET A 1 91 ? -8.380 11.003 16.997 1.00 51.28 91 MET A CA 1
ATOM 753 C C . MET A 1 91 ? -9.845 10.945 17.409 1.00 51.28 91 MET A C 1
ATOM 755 O O . MET A 1 91 ? -10.177 10.162 18.307 1.00 51.28 91 MET A O 1
ATOM 759 N N . GLU A 1 92 ? -10.682 11.817 16.841 1.00 50.97 92 GLU A N 1
ATOM 760 C CA . GLU A 1 92 ? -12.098 11.835 17.182 1.00 50.97 92 GLU A CA 1
ATOM 761 C C . GLU A 1 92 ? -12.627 10.419 16.994 1.00 50.97 92 GLU A C 1
ATOM 763 O O . GLU A 1 92 ? -12.586 9.843 15.904 1.00 50.97 92 GLU A O 1
ATOM 768 N N . GLN A 1 93 ? -13.015 9.797 18.105 1.00 60.31 93 GLN A N 1
ATOM 769 C CA . GLN A 1 93 ? -13.482 8.428 18.075 1.00 60.31 93 GLN A CA 1
ATOM 770 C C . GLN A 1 93 ? -14.703 8.386 17.165 1.00 60.31 93 GLN A C 1
ATOM 772 O O . GLN A 1 93 ? -15.664 9.121 17.410 1.00 60.31 93 GLN A O 1
ATOM 777 N N . SER A 1 94 ? -14.672 7.520 16.146 1.00 80.88 94 SER A N 1
ATOM 778 C CA . SER A 1 94 ? -15.834 7.257 15.294 1.00 80.88 94 SER A CA 1
ATOM 779 C C . SER A 1 94 ? -17.079 7.088 16.164 1.00 80.88 94 SER A C 1
ATOM 781 O O . SER A 1 94 ? -17.022 6.448 17.217 1.00 80.88 94 SER A O 1
ATOM 783 N N . VAL A 1 95 ? -18.208 7.641 15.720 1.00 81.88 95 VAL A N 1
ATOM 784 C CA . VAL A 1 95 ? -19.501 7.555 16.415 1.00 81.88 95 VAL A CA 1
ATOM 785 C C . VAL A 1 95 ? -19.815 6.116 16.848 1.00 81.88 95 VAL A C 1
ATOM 787 O O . VAL A 1 95 ? -20.240 5.887 17.978 1.00 81.88 95 VAL A O 1
ATOM 790 N N . ILE A 1 96 ? -19.491 5.137 15.998 1.00 85.12 96 ILE A N 1
ATOM 791 C CA . ILE A 1 96 ? -19.661 3.703 16.272 1.00 85.12 96 ILE A CA 1
ATOM 792 C C . ILE A 1 96 ? -18.797 3.245 17.454 1.00 85.12 96 ILE A C 1
ATOM 794 O O . ILE A 1 96 ? -19.249 2.464 18.289 1.00 85.12 96 ILE A O 1
ATOM 798 N N . HIS A 1 97 ? -17.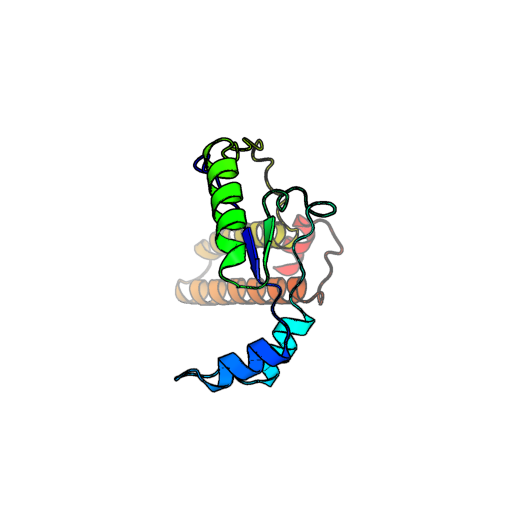556 3.724 17.550 1.00 84.81 97 HIS A N 1
ATOM 799 C CA . HIS A 1 97 ? -16.668 3.379 18.657 1.00 84.81 97 HIS A CA 1
ATOM 800 C C . HIS A 1 97 ? -17.164 3.964 19.983 1.00 84.81 97 HIS A C 1
ATOM 802 O O . HIS A 1 97 ? -17.147 3.273 21.001 1.00 84.81 97 HIS A O 1
ATOM 808 N N . GLN A 1 98 ? -17.675 5.197 19.967 1.00 87.38 98 GLN A N 1
ATOM 809 C CA . GLN A 1 98 ? -18.271 5.809 21.156 1.00 87.38 98 GLN A CA 1
ATOM 810 C C . GLN A 1 98 ? -19.518 5.045 21.621 1.00 87.38 98 GLN A C 1
ATOM 812 O O . GLN A 1 98 ? -19.680 4.794 22.815 1.00 87.38 98 GLN A O 1
ATOM 817 N N . ILE A 1 99 ? -20.358 4.599 20.682 1.00 88.56 99 ILE A N 1
ATOM 818 C CA . ILE A 1 99 ? -21.515 3.749 20.986 1.00 88.56 99 ILE A CA 1
ATOM 819 C C . ILE A 1 99 ? -21.085 2.390 21.547 1.00 88.56 99 ILE A C 1
ATOM 821 O O . ILE A 1 99 ? -21.650 1.951 22.544 1.00 88.56 99 ILE A O 1
ATOM 825 N N . ASP A 1 100 ? -20.062 1.734 20.989 1.00 90.25 100 ASP A N 1
ATOM 826 C CA . ASP A 1 100 ? -19.551 0.471 21.546 1.00 90.25 100 ASP A CA 1
ATOM 827 C C . ASP A 1 100 ? -19.032 0.649 22.983 1.00 90.25 100 ASP A C 1
ATOM 829 O O . ASP A 1 100 ? -19.298 -0.195 23.841 1.00 90.25 100 ASP A O 1
ATOM 833 N N . LEU A 1 101 ? -18.347 1.758 23.287 1.00 89.88 101 LEU A N 1
ATOM 834 C CA . LEU A 1 101 ? -17.912 2.067 24.653 1.00 89.88 101 LEU A CA 1
ATOM 835 C C . LEU A 1 101 ? -19.099 2.232 25.613 1.00 89.88 101 LEU A C 1
ATOM 837 O O . LEU A 1 101 ? -19.097 1.638 26.696 1.00 89.88 101 LEU A O 1
ATOM 841 N N . LEU A 1 102 ? -20.129 2.981 25.209 1.00 90.75 102 LEU A N 1
ATOM 842 C CA . LEU A 1 102 ? -21.348 3.163 26.001 1.00 90.75 102 LEU A CA 1
ATOM 843 C C . LEU A 1 102 ? -22.096 1.839 26.210 1.00 90.75 102 LEU A C 1
ATOM 845 O O . LEU A 1 102 ? -22.486 1.527 27.336 1.00 90.75 102 LEU A O 1
ATOM 849 N N . LEU A 1 103 ? -22.225 1.016 25.167 1.00 91.12 103 LEU A N 1
ATOM 850 C CA . LEU A 1 103 ? -22.851 -0.304 25.251 1.00 91.12 103 LEU A CA 1
ATOM 851 C C . LEU A 1 103 ? -22.099 -1.231 26.213 1.00 91.12 103 LEU A C 1
ATOM 853 O O . LEU A 1 103 ? -22.724 -1.889 27.040 1.00 91.12 103 LEU A O 1
ATOM 857 N N . ARG A 1 104 ? -20.759 -1.275 26.157 1.00 91.06 104 ARG A N 1
ATOM 858 C CA . ARG A 1 104 ? -19.949 -2.081 27.096 1.00 91.06 104 ARG A CA 1
ATOM 859 C C . ARG A 1 104 ? -20.180 -1.660 28.545 1.00 91.06 104 ARG A C 1
ATOM 861 O O . ARG A 1 104 ? -20.279 -2.525 29.420 1.00 91.06 104 ARG A O 1
ATOM 868 N N . LYS A 1 105 ? -20.284 -0.353 28.801 1.00 91.81 105 LYS A N 1
ATOM 869 C CA . LYS A 1 105 ? -20.589 0.180 30.132 1.00 91.81 105 LYS A CA 1
ATOM 870 C C . LYS A 1 105 ? -21.989 -0.243 30.588 1.00 91.81 105 LYS A C 1
ATOM 872 O O . LYS A 1 105 ? -22.118 -0.832 31.658 1.00 91.81 105 LYS A O 1
ATOM 877 N N . ALA A 1 106 ? -23.006 -0.053 29.749 1.00 89.75 106 ALA A N 1
ATOM 878 C CA . ALA A 1 106 ? -24.389 -0.419 30.060 1.00 89.75 106 ALA A CA 1
ATOM 879 C C . ALA A 1 106 ? -24.577 -1.933 30.289 1.00 89.75 106 ALA A C 1
ATOM 881 O O . ALA A 1 106 ? -25.273 -2.343 31.220 1.00 89.75 106 ALA A O 1
ATOM 882 N N . VAL A 1 107 ? -23.910 -2.780 29.495 1.00 90.62 107 VAL A N 1
ATOM 883 C CA . VAL A 1 107 ? -23.881 -4.238 29.706 1.00 90.62 107 VAL A CA 1
ATOM 884 C C . VAL A 1 107 ? -23.238 -4.577 31.050 1.00 90.62 107 VAL A C 1
ATOM 886 O O . VAL A 1 107 ? -23.786 -5.380 31.801 1.00 90.62 107 VAL A O 1
ATOM 889 N N . SER A 1 108 ? -22.118 -3.936 31.397 1.00 90.06 108 SER A N 1
ATOM 890 C CA . SER A 1 108 ? -21.430 -4.164 32.678 1.00 90.06 108 SER A CA 1
ATOM 891 C C . SER A 1 108 ? -22.306 -3.783 33.876 1.00 90.06 108 SER A C 1
ATOM 893 O O . SER A 1 108 ? -22.384 -4.531 34.850 1.00 90.06 108 SER A O 1
ATOM 895 N N . GLU A 1 109 ? -23.019 -2.659 33.791 1.00 89.38 109 GLU A N 1
ATOM 896 C CA . GLU A 1 109 ? -23.962 -2.215 34.823 1.00 89.38 109 GLU A CA 1
ATOM 897 C C . GLU A 1 109 ? -25.150 -3.176 34.973 1.00 89.38 109 GLU A C 1
ATOM 899 O O . GLU A 1 109 ? -25.527 -3.527 36.094 1.00 89.38 109 GLU A O 1
ATOM 904 N N . ARG A 1 110 ? -25.720 -3.661 33.861 1.00 88.25 110 ARG A N 1
ATOM 905 C CA . ARG A 1 110 ? -26.788 -4.673 33.891 1.00 88.25 110 ARG A CA 1
ATOM 906 C C . ARG A 1 110 ? -26.310 -5.999 34.473 1.00 88.25 110 ARG A C 1
ATOM 908 O O . ARG A 1 110 ? -27.001 -6.572 35.311 1.00 88.25 110 ARG A O 1
ATOM 915 N N . MET A 1 111 ? -25.120 -6.455 34.089 1.00 90.81 111 MET A N 1
ATOM 916 C CA . MET A 1 111 ? -24.501 -7.659 34.645 1.00 90.81 111 MET A CA 1
ATOM 917 C C . MET A 1 111 ? -24.273 -7.535 36.154 1.00 90.81 111 MET A C 1
ATOM 919 O O . MET A 1 111 ? -24.557 -8.477 36.893 1.00 90.81 111 MET A O 1
ATOM 923 N N . ALA A 1 112 ? -23.819 -6.372 36.631 1.00 90.00 112 ALA A N 1
ATOM 924 C CA . ALA A 1 112 ? -23.630 -6.113 38.057 1.00 90.00 112 ALA A CA 1
ATOM 925 C C . ALA A 1 112 ? -24.955 -6.151 38.839 1.00 90.00 112 ALA A C 1
ATOM 927 O O . ALA A 1 112 ? -25.004 -6.756 39.909 1.00 90.00 112 ALA A O 1
ATOM 928 N N . LYS A 1 113 ? -26.031 -5.566 38.290 1.00 88.00 113 LYS A N 1
ATOM 929 C CA . LYS A 1 113 ? -27.378 -5.602 38.891 1.00 88.00 113 LYS A CA 1
ATOM 930 C C . LYS A 1 113 ? -27.980 -7.009 38.905 1.00 88.00 113 LYS A C 1
ATOM 932 O O . LYS A 1 113 ? -28.592 -7.401 39.890 1.00 88.00 113 LYS A O 1
ATOM 937 N N . ALA A 1 114 ? -27.799 -7.775 37.831 1.00 87.38 114 ALA A N 1
ATOM 938 C CA . ALA A 1 114 ? -28.347 -9.124 37.723 1.00 87.38 114 ALA A CA 1
ATOM 939 C C . ALA A 1 114 ? -27.626 -10.119 38.644 1.00 87.38 114 ALA A C 1
ATOM 941 O O . ALA A 1 114 ? -28.264 -10.986 39.233 1.00 87.38 114 ALA A O 1
ATOM 942 N N . LYS A 1 115 ? -26.307 -9.968 38.827 1.00 87.94 115 LYS A N 1
ATOM 943 C CA . LYS A 1 115 ? -25.465 -10.886 39.611 1.00 87.94 115 LYS A CA 1
ATOM 944 C C . LYS A 1 115 ? -25.952 -11.123 41.047 1.00 87.94 115 LYS A C 1
ATOM 946 O O . LYS A 1 115 ? -25.697 -12.195 41.585 1.00 87.94 115 LYS A O 1
ATOM 951 N N . SER A 1 116 ? -26.620 -10.153 41.671 1.00 82.25 116 SER A N 1
ATOM 952 C CA . SER A 1 116 ? -27.176 -10.298 43.024 1.00 82.25 116 SER A CA 1
ATOM 953 C C . SER A 1 116 ? -28.524 -11.024 43.072 1.00 82.25 116 SER A C 1
ATOM 955 O O . SER A 1 116 ? -28.963 -11.394 44.155 1.00 82.25 116 SER A O 1
ATOM 957 N N . SER A 1 117 ? -29.184 -11.206 41.926 1.00 85.38 117 SER A N 1
ATOM 958 C CA . SER A 1 117 ? -30.602 -11.582 41.850 1.00 85.38 117 SER A CA 1
ATOM 959 C C . SER A 1 117 ? -30.863 -12.909 41.134 1.00 85.38 117 SER A C 1
ATOM 961 O O . SER A 1 117 ? -31.959 -13.446 41.262 1.00 85.38 117 SER A O 1
ATOM 963 N N . ILE A 1 118 ? -29.897 -13.444 40.375 1.00 90.06 118 ILE A N 1
ATOM 964 C CA . ILE A 1 118 ? -30.088 -14.657 39.562 1.00 90.06 118 ILE A CA 1
ATOM 965 C C . ILE A 1 118 ? -29.006 -15.710 39.804 1.00 90.06 118 ILE A C 1
ATOM 967 O O . ILE A 1 118 ? -27.906 -15.415 40.279 1.00 90.06 118 ILE A O 1
ATOM 971 N N . SER A 1 119 ? -29.329 -16.959 39.462 1.00 89.00 119 SER A N 1
ATOM 972 C CA . SER A 1 119 ? -28.410 -18.087 39.585 1.00 89.00 119 SER A CA 1
ATOM 973 C C . SER A 1 119 ? -27.226 -17.965 38.616 1.00 89.00 119 SER A C 1
ATOM 975 O O . SER A 1 119 ? -27.253 -17.216 37.639 1.00 89.00 119 SER A O 1
ATOM 977 N N . LYS A 1 120 ? -26.158 -18.734 38.858 1.00 87.06 120 LYS A N 1
ATOM 978 C CA . LYS A 1 120 ? -24.953 -18.703 38.014 1.00 87.06 120 LYS A CA 1
ATOM 979 C C . LYS A 1 120 ? -25.226 -19.146 36.568 1.00 87.06 120 LYS A C 1
ATOM 981 O O . LYS A 1 120 ? -24.612 -18.587 35.661 1.00 87.06 120 LYS A O 1
ATOM 986 N N . SER A 1 121 ? -26.113 -20.122 36.352 1.00 87.25 121 SER A N 1
ATOM 987 C CA . SER A 1 121 ? -26.510 -20.565 35.006 1.00 87.25 121 SER A CA 1
ATOM 988 C C . SER A 1 121 ? -27.310 -19.484 34.288 1.00 87.25 121 SER A C 1
ATOM 990 O O . SER A 1 121 ? -27.012 -19.158 33.142 1.00 87.25 121 SER A O 1
ATOM 992 N N . ASP A 1 122 ? -28.252 -18.855 34.988 1.00 88.62 122 ASP A N 1
ATOM 993 C CA . ASP A 1 122 ? -29.078 -17.794 34.409 1.00 88.62 122 ASP A CA 1
ATOM 994 C C . ASP A 1 122 ? -28.242 -16.550 34.102 1.00 88.62 122 ASP A C 1
ATOM 996 O O . ASP A 1 122 ? -28.459 -15.891 33.090 1.00 88.62 122 ASP A O 1
ATOM 1000 N N . LEU A 1 123 ? -27.224 -16.264 34.921 1.00 89.94 123 LEU A N 1
ATOM 1001 C CA . LEU A 1 123 ? -26.276 -15.176 34.688 1.00 89.94 123 LEU A CA 1
ATOM 1002 C C . LEU A 1 123 ? -25.443 -15.386 33.419 1.00 89.94 123 LEU A C 1
ATOM 1004 O O . LEU A 1 123 ? -25.148 -14.418 32.721 1.00 89.94 123 LEU A O 1
ATOM 1008 N N . GLN A 1 124 ? -25.070 -16.630 33.106 1.00 89.88 124 GLN A N 1
ATOM 1009 C CA . GLN A 1 124 ? -24.370 -16.952 31.859 1.00 89.88 124 GLN A CA 1
ATOM 1010 C C . GLN A 1 124 ? -25.283 -16.769 30.647 1.00 89.88 124 GLN A C 1
ATOM 1012 O O . GLN A 1 124 ? -24.881 -16.119 29.684 1.00 89.88 124 GLN A O 1
ATOM 1017 N N . THR A 1 125 ? -26.519 -17.269 30.713 1.00 91.38 125 THR A N 1
ATOM 1018 C CA . THR A 1 125 ? -27.508 -17.068 29.644 1.00 91.38 125 THR A CA 1
ATOM 1019 C C . THR A 1 125 ? -27.798 -15.580 29.441 1.00 91.38 125 THR A C 1
ATOM 1021 O O . THR A 1 125 ? -27.786 -15.093 28.313 1.00 91.38 125 THR A O 1
ATOM 1024 N N . PHE A 1 126 ? -27.966 -14.825 30.528 1.00 90.06 126 PHE A N 1
ATOM 1025 C CA . PHE A 1 126 ? -28.179 -13.381 30.489 1.00 90.06 126 PHE A CA 1
ATOM 1026 C C . PHE A 1 126 ? -26.998 -12.629 29.854 1.00 90.06 126 PHE A C 1
ATOM 1028 O O . PHE A 1 126 ? -27.206 -11.755 29.012 1.00 90.06 126 PHE A O 1
ATOM 1035 N N . ALA A 1 127 ? -25.759 -13.003 30.192 1.00 90.12 127 ALA A N 1
ATOM 1036 C CA . ALA A 1 127 ? -24.560 -12.428 29.581 1.00 90.12 127 ALA A CA 1
ATOM 1037 C C . ALA A 1 127 ? -24.507 -12.668 28.066 1.00 90.12 127 ALA A C 1
ATOM 1039 O O . ALA A 1 127 ? -24.206 -11.742 27.311 1.00 90.12 127 ALA A O 1
ATOM 1040 N N . SER A 1 128 ? -24.828 -13.888 27.623 1.00 91.88 128 SER A N 1
ATOM 1041 C CA . SER A 1 128 ? -24.868 -14.238 26.201 1.00 91.88 128 SER A CA 1
ATOM 1042 C C . SER A 1 128 ? -25.903 -13.409 25.443 1.00 91.88 128 SER A C 1
ATOM 1044 O O . SER A 1 128 ? -25.564 -12.829 24.415 1.00 91.88 128 SER A O 1
ATOM 1046 N N . VAL A 1 129 ? -27.118 -13.263 25.985 1.00 92.00 129 VAL A N 1
ATOM 1047 C CA . VAL A 1 129 ? -28.186 -12.459 25.363 1.00 92.00 129 VAL A CA 1
ATOM 1048 C C . VAL A 1 129 ? -27.779 -10.989 25.234 1.00 92.00 129 VAL A C 1
ATOM 1050 O O . VAL A 1 129 ? -27.974 -10.378 24.184 1.00 92.00 129 VAL A O 1
ATOM 1053 N N . LEU A 1 130 ? -27.180 -10.405 26.278 1.00 91.12 130 LEU A N 1
ATOM 1054 C CA . LEU A 1 130 ? -26.713 -9.015 26.229 1.00 91.12 130 LEU A CA 1
ATOM 1055 C C . LEU A 1 130 ? -25.597 -8.819 25.200 1.00 91.12 130 LEU A C 1
ATOM 1057 O O . LEU A 1 130 ? -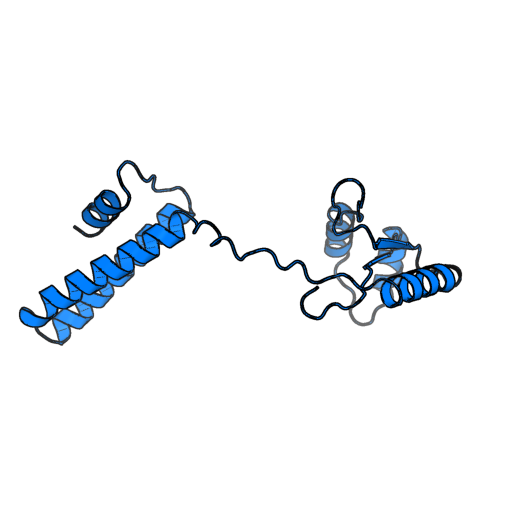25.580 -7.816 24.484 1.00 91.12 130 LEU A O 1
ATOM 1061 N N . GLN A 1 131 ? -24.668 -9.770 25.121 1.00 90.75 131 GLN A N 1
ATOM 1062 C CA . GLN A 1 131 ? -23.571 -9.710 24.165 1.00 90.75 131 GLN A CA 1
ATOM 1063 C C . GLN A 1 131 ? -24.064 -9.872 22.722 1.00 90.75 131 GLN A C 1
ATOM 1065 O O . GLN A 1 131 ? -23.591 -9.155 21.842 1.00 90.75 131 GLN A O 1
ATOM 1070 N N . GLU A 1 132 ? -25.017 -10.770 22.478 1.00 93.12 132 GLU A N 1
ATOM 1071 C CA . GLU A 1 132 ? -25.622 -10.981 21.162 1.00 93.12 132 GLU A CA 1
ATOM 1072 C C . GLU A 1 132 ? -26.349 -9.723 20.674 1.00 93.12 132 GLU A C 1
ATOM 1074 O O . GLU A 1 132 ? -26.010 -9.200 19.611 1.00 93.12 132 GLU A O 1
ATOM 1079 N N . ARG A 1 133 ? -27.233 -9.149 21.503 1.00 90.00 133 ARG A N 1
ATOM 1080 C CA . ARG A 1 133 ? -27.932 -7.888 21.192 1.00 90.00 133 ARG A CA 1
ATOM 1081 C C . ARG A 1 133 ? -26.962 -6.747 20.895 1.00 90.00 133 ARG A C 1
ATOM 1083 O O . ARG A 1 133 ? -27.160 -5.984 19.951 1.00 90.00 133 ARG A O 1
ATOM 1090 N N . LYS A 1 134 ? -25.872 -6.646 21.666 1.00 91.56 134 LYS A N 1
ATOM 1091 C CA . LYS A 1 134 ? -24.822 -5.648 21.423 1.00 91.56 134 LYS A CA 1
ATOM 1092 C C . LYS A 1 134 ? -24.203 -5.805 20.033 1.00 91.56 134 LYS A C 1
ATOM 1094 O O . LYS A 1 134 ? -23.996 -4.815 19.333 1.00 91.56 134 LYS A O 1
ATOM 1099 N N . LEU A 1 135 ? -23.848 -7.034 19.659 1.00 91.50 135 LEU A N 1
ATOM 1100 C CA . LEU A 1 135 ? -23.206 -7.323 18.377 1.00 91.50 135 LEU A CA 1
ATOM 1101 C C . LEU A 1 135 ? -24.155 -7.071 17.202 1.00 91.50 135 LEU A C 1
ATOM 1103 O O . LEU A 1 135 ? -23.724 -6.509 16.195 1.00 91.50 135 LEU A O 1
ATOM 1107 N N . GLU A 1 136 ? -25.428 -7.433 17.344 1.00 91.19 136 GLU A N 1
ATOM 1108 C CA . GLU A 1 136 ? -26.459 -7.183 16.337 1.00 91.19 136 GLU A CA 1
ATOM 1109 C C . GLU A 1 136 ? -26.664 -5.682 16.094 1.00 91.19 136 GLU A C 1
ATOM 1111 O O . GLU A 1 136 ? -26.610 -5.226 14.950 1.00 91.19 136 GLU A O 1
ATOM 1116 N N . LEU A 1 137 ? -26.789 -4.893 17.164 1.00 88.50 137 LEU A N 1
ATOM 1117 C CA . LEU A 1 137 ? -26.939 -3.440 17.073 1.00 88.50 137 LEU A CA 1
ATOM 1118 C C . LEU A 1 137 ? -25.732 -2.777 16.396 1.00 88.50 137 LEU A C 1
ATOM 1120 O O . LEU A 1 137 ? -25.887 -1.957 15.492 1.00 88.50 137 LEU A O 1
ATOM 1124 N N . LEU A 1 138 ? -24.511 -3.162 16.785 1.00 89.75 138 LEU A N 1
ATOM 1125 C CA . LEU A 1 138 ? -23.288 -2.641 16.166 1.00 89.75 138 LEU A CA 1
ATOM 1126 C C . LEU A 1 138 ? -23.173 -3.022 14.686 1.00 89.75 138 LEU A C 1
ATOM 1128 O O . LEU A 1 138 ? -22.593 -2.263 13.907 1.00 89.75 138 LEU A O 1
ATOM 1132 N N . LYS A 1 139 ? -23.705 -4.185 14.293 1.00 90.06 139 LYS A N 1
ATOM 1133 C CA . LYS A 1 139 ? -23.755 -4.615 12.894 1.00 90.06 139 LYS A CA 1
ATOM 1134 C C . LYS A 1 139 ? -24.727 -3.748 12.092 1.00 90.06 139 LYS A C 1
ATOM 1136 O O . LYS A 1 139 ? -24.328 -3.245 11.047 1.00 90.06 139 LYS A O 1
ATOM 1141 N N . ARG A 1 140 ? -25.939 -3.509 12.604 1.00 86.62 140 ARG A N 1
ATOM 1142 C CA . ARG A 1 140 ? -26.939 -2.631 11.966 1.00 86.62 140 ARG A CA 1
ATOM 1143 C C . ARG A 1 140 ? -26.424 -1.202 11.794 1.00 86.62 140 ARG A C 1
ATOM 1145 O O . ARG A 1 140 ? -26.455 -0.676 10.688 1.00 86.62 140 ARG A O 1
ATOM 1152 N N . LEU A 1 141 ? -25.827 -0.625 12.840 1.00 87.00 141 LEU A N 1
ATOM 1153 C CA . LEU A 1 141 ? -25.205 0.707 12.785 1.00 87.00 141 LEU A CA 1
ATOM 1154 C C . LEU A 1 141 ? -24.078 0.793 11.746 1.00 87.00 141 LEU A C 1
ATOM 1156 O O . LEU A 1 141 ? -23.917 1.811 11.083 1.00 87.00 141 LEU A O 1
ATOM 1160 N N . ARG A 1 142 ? -23.277 -0.270 11.592 1.00 85.12 142 ARG A N 1
ATOM 1161 C CA . ARG A 1 142 ? -22.190 -0.311 10.600 1.00 85.12 142 ARG A CA 1
ATOM 1162 C C . ARG A 1 142 ? -22.706 -0.426 9.168 1.00 85.12 142 ARG A C 1
ATOM 1164 O O . ARG A 1 142 ? -22.057 0.079 8.258 1.00 85.12 142 ARG A O 1
ATOM 1171 N N . ASN A 1 143 ? -23.835 -1.099 8.986 1.00 85.44 143 ASN A N 1
ATOM 1172 C CA . ASN A 1 143 ? -24.480 -1.272 7.691 1.00 85.44 143 ASN A CA 1
ATOM 1173 C C . ASN A 1 143 ? -25.328 -0.058 7.276 1.00 85.44 143 ASN A C 1
ATOM 1175 O O . ASN A 1 143 ? -25.686 0.041 6.108 1.00 85.44 143 ASN A O 1
ATOM 1179 N N . GLY A 1 144 ? -25.632 0.853 8.209 1.00 80.81 144 GLY A N 1
ATOM 1180 C CA . GLY A 1 144 ? -26.557 1.967 7.984 1.00 80.81 144 GLY A CA 1
ATOM 1181 C C . GLY A 1 144 ? -28.033 1.588 8.141 1.00 80.81 144 GLY A C 1
ATOM 1182 O O . GLY A 1 144 ? -28.897 2.380 7.790 1.00 80.81 144 GLY A O 1
ATOM 1183 N N . ASP A 1 145 ? -28.326 0.404 8.688 1.00 80.31 145 ASP A N 1
ATOM 1184 C CA . ASP A 1 145 ? -29.690 -0.097 8.927 1.00 80.31 145 ASP A CA 1
ATOM 1185 C C . ASP A 1 145 ? -30.326 0.499 10.201 1.00 80.31 145 ASP A C 1
ATOM 1187 O O . ASP A 1 145 ? -31.467 0.189 10.539 1.00 80.31 145 ASP A O 1
ATOM 1191 N N . GLU A 1 146 ? -29.558 1.288 10.955 1.00 78.62 146 GLU A N 1
ATOM 1192 C CA . GLU A 1 146 ? -29.965 1.930 12.202 1.00 78.62 146 GLU A CA 1
ATOM 1193 C C . GLU A 1 146 ? -29.396 3.349 12.243 1.00 78.62 146 GLU A C 1
ATOM 1195 O O . GLU A 1 146 ? -28.183 3.537 12.114 1.00 78.62 146 GLU A O 1
ATOM 1200 N N . GLU A 1 147 ? -30.257 4.341 12.457 1.00 79.94 147 GLU A N 1
ATOM 1201 C CA . GLU A 1 147 ? -29.850 5.727 12.678 1.00 79.94 147 GLU A CA 1
ATOM 1202 C C . GLU A 1 147 ? -29.902 6.076 14.166 1.00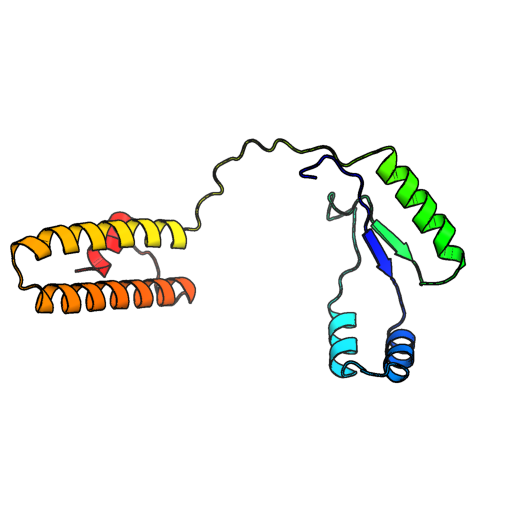 79.94 147 GLU A C 1
ATOM 1204 O O . GLU A 1 147 ? -30.747 5.600 14.922 1.00 79.94 147 GLU A O 1
ATOM 1209 N N . ILE A 1 148 ? -28.991 6.943 14.599 1.00 82.06 148 ILE A N 1
ATOM 1210 C CA . ILE A 1 148 ? -28.955 7.425 15.980 1.00 82.06 148 ILE A CA 1
ATOM 1211 C C . ILE A 1 148 ? -29.905 8.622 16.062 1.00 82.06 148 ILE A C 1
ATOM 1213 O O . ILE A 1 148 ? -29.513 9.752 15.783 1.00 82.06 148 ILE A O 1
ATOM 1217 N N . THR A 1 149 ? -31.166 8.358 16.397 1.00 69.50 149 THR A N 1
ATOM 1218 C CA . THR A 1 149 ? -32.255 9.352 16.385 1.00 69.50 149 THR A CA 1
ATOM 1219 C C . THR A 1 149 ? -32.302 10.255 17.626 1.00 69.50 149 THR A C 1
ATOM 1221 O O . THR A 1 149 ? -33.044 11.233 17.639 1.00 69.50 149 THR A O 1
ATOM 1224 N N . GLU A 1 150 ? -31.524 9.947 18.670 1.00 69.12 150 GLU A N 1
ATOM 1225 C CA . GLU A 1 150 ? -31.512 10.635 19.973 1.00 69.12 150 GLU A CA 1
ATOM 1226 C C . GLU A 1 150 ? -30.074 10.790 20.517 1.00 69.12 150 GLU A C 1
ATOM 1228 O O . GLU A 1 150 ? -29.108 10.346 19.891 1.00 69.12 150 GLU A O 1
ATOM 1233 N N . ASP A 1 151 ? -29.905 11.409 21.695 1.00 82.94 151 ASP A N 1
ATOM 1234 C CA . ASP A 1 151 ? -28.605 11.445 22.382 1.00 82.94 151 ASP A CA 1
ATOM 1235 C C . ASP A 1 151 ? -28.017 10.028 22.534 1.00 82.94 151 ASP A C 1
ATOM 1237 O O . ASP A 1 151 ? -28.735 9.065 22.802 1.00 82.94 151 ASP A O 1
ATOM 1241 N N . ARG A 1 152 ? -26.693 9.884 22.388 1.00 79.69 152 ARG A N 1
ATOM 1242 C CA . ARG A 1 152 ? -26.018 8.571 22.367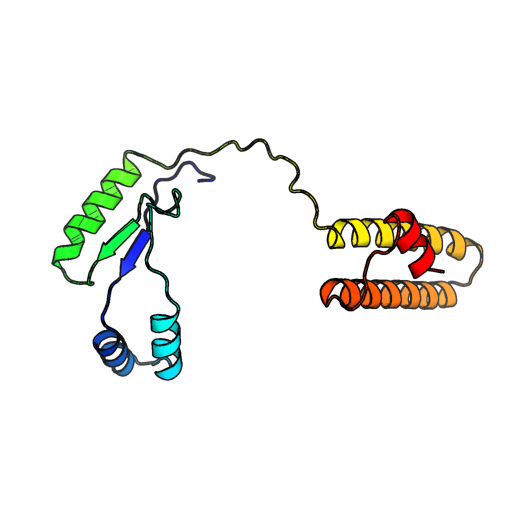 1.00 79.69 152 ARG A CA 1
ATOM 1243 C C . ARG A 1 152 ? -26.240 7.771 23.651 1.00 79.69 152 ARG A C 1
ATOM 1245 O O . ARG A 1 152 ? -26.278 6.542 23.596 1.00 79.69 152 ARG A O 1
ATOM 1252 N N . ILE A 1 153 ? -26.372 8.443 24.795 1.00 76.50 153 ILE A N 1
ATOM 1253 C CA . ILE A 1 153 ? -26.657 7.801 26.082 1.00 76.50 153 ILE A CA 1
ATOM 1254 C C . ILE A 1 153 ? -28.089 7.268 26.079 1.00 76.50 153 ILE A C 1
ATOM 1256 O O . ILE A 1 153 ? -28.310 6.117 26.458 1.00 76.50 153 ILE A O 1
ATOM 1260 N N . GLN A 1 154 ? -29.042 8.072 25.604 1.00 76.69 154 GLN A N 1
ATOM 1261 C CA . GLN A 1 154 ? -30.448 7.684 25.522 1.00 76.69 154 GLN A CA 1
ATOM 1262 C C . GLN A 1 154 ? -30.665 6.546 24.516 1.00 76.69 154 GLN A C 1
ATOM 1264 O O . GLN A 1 154 ? -31.327 5.560 24.832 1.00 76.69 154 GLN A O 1
ATOM 1269 N N . PHE A 1 155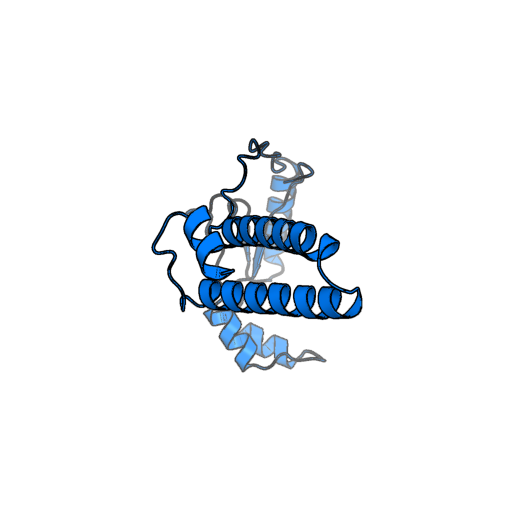 ? -30.012 6.618 23.356 1.00 80.88 155 PHE A N 1
ATOM 1270 C CA . PHE A 1 155 ? -30.015 5.567 22.343 1.00 80.88 155 PHE A CA 1
ATOM 1271 C C . PHE A 1 155 ? -29.548 4.220 22.917 1.00 80.88 155 PHE A C 1
ATOM 1273 O O . PHE A 1 155 ? -30.227 3.204 22.772 1.00 80.88 155 PHE A O 1
ATOM 1280 N N . VAL A 1 156 ? -28.417 4.202 23.634 1.00 80.50 156 VAL A N 1
ATOM 1281 C CA . VAL A 1 156 ? -27.893 2.978 24.266 1.00 80.50 156 VAL A CA 1
ATOM 1282 C C . VAL A 1 156 ? -28.792 2.479 25.398 1.00 80.50 156 VAL A C 1
ATOM 1284 O O . VAL A 1 156 ? -28.947 1.266 25.564 1.00 80.50 156 VAL A O 1
ATOM 1287 N N . ALA A 1 157 ? -29.392 3.386 26.173 1.00 74.75 157 ALA A N 1
ATOM 1288 C CA . ALA A 1 157 ? -30.350 3.019 27.209 1.00 74.75 157 ALA A CA 1
ATOM 1289 C C . ALA A 1 157 ? -31.565 2.300 26.602 1.00 74.75 157 ALA A C 1
ATOM 1291 O O . ALA A 1 157 ? -31.918 1.221 27.081 1.00 74.75 157 ALA A O 1
ATOM 1292 N N . ASN A 1 158 ? -32.122 2.844 25.515 1.00 74.88 158 ASN A N 1
ATOM 1293 C CA . ASN A 1 158 ? -33.274 2.294 24.801 1.00 74.88 158 ASN A CA 1
ATOM 1294 C C . ASN A 1 158 ? -32.954 0.956 24.122 1.00 74.88 158 ASN A C 1
ATOM 1296 O O . ASN A 1 158 ? -33.732 0.015 24.226 1.00 74.88 158 ASN A O 1
ATOM 1300 N N . ALA A 1 159 ? -31.789 0.837 23.480 1.00 70.88 159 ALA A N 1
ATOM 1301 C CA . ALA A 1 159 ? -31.421 -0.356 22.716 1.00 70.88 159 ALA A CA 1
ATOM 1302 C C . ALA A 1 159 ? -31.149 -1.604 23.578 1.00 70.88 159 ALA A C 1
ATOM 1304 O O . ALA A 1 159 ? -31.066 -2.719 23.064 1.00 70.88 159 ALA A O 1
ATOM 1305 N N . LEU A 1 160 ? -30.967 -1.422 24.889 1.00 67.31 160 LEU A N 1
ATOM 1306 C CA . LEU A 1 160 ? -30.750 -2.517 25.830 1.00 67.31 160 LEU A CA 1
ATOM 1307 C C . LEU A 1 160 ? -31.951 -2.765 26.766 1.00 67.31 160 LEU A C 1
ATOM 1309 O O . LEU A 1 160 ? -31.859 -3.694 27.572 1.00 67.31 160 LEU A O 1
ATOM 1313 N N . LEU A 1 161 ? -33.017 -1.944 26.724 1.00 59.16 161 LEU A N 1
ATOM 1314 C CA . LEU A 1 161 ? -34.319 -2.244 27.358 1.00 59.16 161 LEU A CA 1
ATOM 1315 C C . LEU A 1 161 ? -34.941 -3.515 26.752 1.00 59.16 161 LEU A C 1
ATOM 1317 O O . LEU A 1 161 ? -35.539 -4.263 27.555 1.00 59.16 161 LEU A O 1
#

Secondary structure (DSSP, 8-state):
-TT-----EEEE---HHHHHHHHHTSTTPPPHHHHHHHHHHPPPP-TTT-GGGTTEEEE-SSGGGHHHHHHHHHHHHHS---------------HHHHHHHHHHHHHHHHHHHHHTTS-HHHHHHHHHHHHHHHHHHHHHHHHTSS---S-HHHHHHHHT-

InterPro domains:
  IPR013641 Protein KTI12/L-seryl-tRNA(Sec) kinase [PF08433] (13-142)
  IPR027417 P-loop containing nucleoside triphosphate hydrolase [G3DSA:3.40.50.300] (1-88)
  IPR052648 L-seryl-tRNA(Sec) kinase [PTHR20873] (1-145)

Organism: NCBI:txid58242

Sequence (161 aa):
RRQSLGFFETFFDVPLELALQRNQSRERSVPEATIRRMWMRLEKPCSEVYGWEKNSISIEGTPEDFNEIFTMARHCLEKPEQMFNVPSTPMEQSVIHQIDLLLRKAVSERMAKAKSSISKSDLQTFASVLQERKLELLKRLRNGDEEITEDRIQFVANALL

Radius of gyration: 27.18 Å; chains: 1; bounding box: 56×39×66 Å

Foldseek 3Di:
DVVLAFDAAEAAPEDLVVVQVVQVPDPDHDPSVVSVVCVVPPDDQDCPVPVVNPRYDYDNPDPVCVVVVVVSVVVRRVPGDDDPPPVPPPPPPPPLRVLLVLLVVVLVVVLVVCVVPDDPVVSVVSSVVSVVLSVVVSVCVVVVVDDPPDPSNVSSVVSRD